Protein AF-A0A2N2QZI9-F1 (afdb_monomer_lite)

Secondary structure (DSSP, 8-state):
------------SS-PPPPS-S-PEE--TTS--SS-EE------------EEEEEEEETTTTEEEEEEEE--S--TTSPP-EEEEEEEET--SSHHHHHHHHHHHHHHHHT-

pLDDT: mean 84.01, std 18.0, range [31.38, 98.56]

Radius of gyration: 21.42 Å; chains: 1; bounding box: 43×42×64 Å

Sequence (112 aa):
MFEHFFRLTVGLDQSVSAGAQTTLRFHRANATEASDTVQAWHEVQSVLPNAVALAGWDYKTLVATGAEASSRLPAPDVPRLEIHDAARPYRFESDEAARLRTDLALAAYEGT

Structure (mmCIF, N/CA/C/O backbone):
data_AF-A0A2N2QZI9-F1
#
_entry.id   AF-A0A2N2QZI9-F1
#
loop_
_atom_site.group_PDB
_atom_site.id
_atom_site.type_symbol
_atom_site.label_atom_id
_atom_site.label_alt_id
_atom_site.label_comp_id
_atom_site.label_asym_id
_atom_site.label_entity_id
_atom_site.label_seq_id
_atom_site.pdbx_PDB_ins_code
_atom_site.Cartn_x
_atom_site.Cartn_y
_atom_site.Cartn_z
_atom_site.occupancy
_atom_site.B_iso_or_equiv
_atom_site.auth_seq_id
_atom_site.auth_comp_id
_atom_site.auth_asym_id
_atom_site.auth_atom_id
_atom_site.pdbx_PDB_model_num
ATOM 1 N N . MET A 1 1 ? -3.369 -1.141 39.227 1.00 35.12 1 MET A N 1
ATOM 2 C CA . MET A 1 1 ? -3.929 0.144 38.766 1.00 35.12 1 MET A CA 1
ATOM 3 C C . MET A 1 1 ? -2.940 0.677 37.746 1.00 35.12 1 MET A C 1
ATOM 5 O O . MET A 1 1 ? -1.898 1.170 38.144 1.00 35.12 1 MET A O 1
ATOM 9 N N . PHE A 1 2 ? -3.170 0.398 36.464 1.00 31.38 2 PHE A N 1
ATOM 10 C CA . PHE A 1 2 ? -2.246 0.735 35.380 1.00 31.38 2 PHE A CA 1
ATOM 11 C C . PHE A 1 2 ? -2.999 1.648 34.413 1.00 31.38 2 PHE A C 1
ATOM 13 O O . PHE A 1 2 ? -3.891 1.185 33.708 1.00 31.38 2 PHE A O 1
ATOM 20 N N . GLU A 1 3 ? -2.700 2.946 34.441 1.00 38.00 3 GLU A N 1
ATOM 21 C CA . GLU A 1 3 ? -3.175 3.885 33.425 1.00 38.00 3 GLU A CA 1
ATOM 22 C C . GLU A 1 3 ? -2.196 3.858 32.252 1.00 38.00 3 GLU A C 1
ATOM 24 O O . GLU A 1 3 ? -1.098 4.411 32.318 1.00 38.00 3 GLU A O 1
ATOM 29 N N . HIS A 1 4 ? -2.581 3.180 31.173 1.00 40.16 4 HIS A N 1
ATOM 30 C CA . HIS A 1 4 ? -1.907 3.315 29.888 1.00 40.16 4 HIS A CA 1
ATOM 31 C C . HIS A 1 4 ? -2.521 4.503 29.142 1.00 40.16 4 HIS A C 1
ATOM 33 O O . HIS A 1 4 ? -3.586 4.396 28.540 1.00 40.16 4 HIS A O 1
ATOM 39 N N . PHE A 1 5 ? -1.846 5.651 29.197 1.00 41.97 5 PHE A N 1
ATOM 40 C CA . PHE A 1 5 ? -2.163 6.810 28.367 1.00 41.97 5 PHE A CA 1
ATOM 41 C C . PHE A 1 5 ? -1.693 6.547 26.933 1.00 41.97 5 PHE A C 1
ATOM 43 O O . PHE A 1 5 ? -0.496 6.576 26.651 1.00 41.97 5 PHE A O 1
ATOM 50 N N . PHE A 1 6 ? -2.627 6.297 26.016 1.00 44.03 6 PHE A N 1
ATOM 51 C CA . PHE A 1 6 ? -2.327 6.250 24.587 1.00 44.03 6 PHE A CA 1
ATOM 52 C C . PHE A 1 6 ? -2.465 7.663 24.009 1.00 44.03 6 PHE A C 1
ATOM 54 O O . PHE A 1 6 ? -3.549 8.243 24.002 1.00 44.03 6 PHE A O 1
ATOM 61 N N . ARG A 1 7 ? -1.352 8.257 23.566 1.00 40.41 7 ARG A N 1
ATOM 62 C CA . ARG A 1 7 ? -1.334 9.583 22.937 1.00 40.41 7 ARG A CA 1
ATOM 63 C C . ARG A 1 7 ? -1.471 9.416 21.426 1.00 40.41 7 ARG A C 1
ATOM 65 O O . ARG A 1 7 ? -0.488 9.127 20.753 1.00 40.41 7 ARG A O 1
ATOM 72 N N . LEU A 1 8 ? -2.670 9.626 20.890 1.00 44.72 8 LEU A N 1
ATOM 73 C CA . LEU A 1 8 ? -2.879 9.700 19.444 1.00 44.72 8 LEU A CA 1
ATOM 74 C C . LEU A 1 8 ? -2.428 11.080 18.942 1.00 44.72 8 LEU A C 1
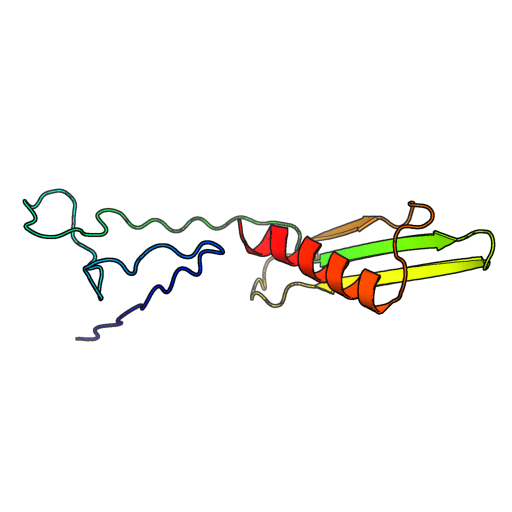ATOM 76 O O . LEU A 1 8 ? -2.978 12.099 19.350 1.00 44.72 8 LEU A O 1
ATOM 80 N N . THR A 1 9 ? -1.416 11.125 18.076 1.00 45.53 9 THR A N 1
ATOM 81 C CA . THR A 1 9 ? -1.039 12.341 17.338 1.00 45.53 9 THR A CA 1
ATOM 82 C C . THR A 1 9 ? -1.407 12.116 15.880 1.00 45.53 9 THR A C 1
ATOM 84 O O . THR A 1 9 ? -0.739 11.355 15.188 1.00 45.53 9 THR A O 1
ATOM 87 N N . VAL A 1 10 ? -2.502 12.728 15.429 1.00 51.25 10 VAL A N 1
ATOM 88 C CA . VAL A 1 10 ? -2.925 12.683 14.025 1.00 51.25 10 VAL A CA 1
ATOM 89 C C . VAL A 1 10 ? -2.141 13.753 13.266 1.00 51.25 10 VAL A C 1
ATOM 91 O O . VAL A 1 10 ? -2.319 14.943 13.520 1.00 51.25 10 VAL A O 1
ATOM 94 N N . GLY A 1 11 ? -1.249 13.341 12.366 1.00 42.53 11 GLY A N 1
ATOM 95 C CA . GLY A 1 11 ? -0.612 14.249 11.412 1.00 42.53 11 GLY A CA 1
ATOM 96 C C . GLY A 1 11 ? -1.551 14.497 10.234 1.00 42.53 11 GLY A C 1
ATOM 97 O O . GLY A 1 11 ? -1.880 13.560 9.515 1.00 42.53 11 GLY A O 1
ATOM 98 N N . LEU A 1 12 ? -1.998 15.738 10.046 1.00 50.84 12 LEU A N 1
ATOM 99 C CA . LEU A 1 12 ? -2.708 16.172 8.840 1.00 50.84 12 LEU A CA 1
ATOM 100 C C . LEU A 1 12 ? -1.735 16.971 7.961 1.00 50.84 12 LEU A C 1
ATOM 102 O O . LEU A 1 12 ? -1.012 17.820 8.475 1.00 50.84 12 LEU A O 1
ATOM 106 N N . ASP A 1 13 ? -1.763 16.754 6.644 1.00 53.81 13 ASP A N 1
ATOM 107 C CA . ASP A 1 13 ? -1.003 17.515 5.624 1.00 53.81 13 ASP A CA 1
ATOM 108 C C . ASP A 1 13 ? -1.534 18.956 5.423 1.00 53.81 13 ASP A C 1
ATOM 110 O O . ASP A 1 13 ? -1.152 19.685 4.514 1.00 53.81 13 ASP A O 1
ATOM 114 N N . GLN A 1 14 ? -2.464 19.399 6.272 1.00 54.31 14 GLN A N 1
ATOM 115 C CA . GLN A 1 14 ? -3.048 20.735 6.211 1.00 54.31 14 GLN A CA 1
ATOM 116 C C . GLN A 1 14 ? -2.771 21.482 7.509 1.00 54.31 14 GLN A C 1
ATOM 118 O O . GLN A 1 14 ? -2.948 20.934 8.599 1.00 54.31 14 GLN A O 1
ATOM 123 N N . SER A 1 15 ? -2.367 22.752 7.401 1.00 52.25 15 SER A N 1
ATOM 124 C CA . SER A 1 15 ? -2.178 23.632 8.555 1.00 52.25 15 SER A CA 1
ATOM 125 C C . SER A 1 15 ? -3.538 24.028 9.135 1.00 52.25 15 SER A C 1
ATOM 127 O O . SER A 1 15 ? -4.056 25.116 8.882 1.00 52.25 15 SER A O 1
ATOM 129 N N . VAL A 1 16 ? -4.149 23.120 9.887 1.00 60.44 16 VAL A N 1
ATOM 130 C CA . VAL A 1 16 ? -5.331 23.416 10.693 1.00 60.44 16 VAL A CA 1
ATOM 131 C C . VAL A 1 16 ? -4.855 24.095 11.976 1.00 60.44 16 VAL A C 1
ATOM 133 O O . VAL A 1 16 ? -3.833 23.708 12.547 1.00 60.44 16 VAL A O 1
ATOM 136 N N . SER A 1 17 ? -5.569 25.127 12.436 1.00 71.94 17 SER A N 1
ATOM 137 C CA . SER A 1 17 ? -5.300 25.716 13.751 1.00 71.94 17 SER A CA 1
ATOM 138 C C . SER A 1 17 ? -5.333 24.619 14.812 1.00 71.94 17 SER A C 1
ATOM 140 O O . SER A 1 17 ? -6.257 23.802 14.809 1.00 71.94 17 SER A O 1
ATOM 142 N N . ALA A 1 18 ? -4.355 24.612 15.719 1.00 71.25 18 ALA A N 1
ATOM 143 C CA . ALA A 1 18 ? -4.336 23.654 16.815 1.00 71.25 18 ALA A CA 1
ATOM 144 C C . ALA A 1 18 ? -5.682 23.678 17.558 1.00 71.25 18 ALA A C 1
ATOM 146 O O . ALA A 1 18 ? -6.198 24.750 17.885 1.00 71.25 18 ALA A O 1
ATOM 147 N N . GLY A 1 19 ? -6.257 22.496 17.787 1.00 71.44 19 GLY A N 1
ATOM 148 C CA . GLY A 1 19 ? -7.497 22.369 18.545 1.00 71.44 19 GLY A CA 1
ATOM 149 C C . GLY A 1 19 ? -7.343 22.969 19.943 1.00 71.44 19 GLY A C 1
ATOM 150 O O . GLY A 1 19 ? -6.270 22.901 20.542 1.00 71.44 19 GLY A O 1
ATOM 151 N N . ALA A 1 20 ? -8.421 23.544 20.483 1.00 79.25 20 ALA A N 1
ATOM 152 C CA . ALA A 1 20 ? -8.411 24.183 21.803 1.00 79.25 20 ALA A CA 1
ATOM 153 C C . ALA A 1 20 ? -8.140 23.201 22.965 1.00 79.25 20 ALA A C 1
ATOM 155 O O . ALA A 1 20 ? -7.878 23.625 24.089 1.00 79.25 20 ALA A O 1
ATOM 156 N N . GLN A 1 21 ? -8.204 21.892 22.705 1.00 81.75 21 GLN A N 1
ATOM 157 C CA . GLN A 1 21 ? -7.971 20.833 23.679 1.00 81.75 21 GLN A CA 1
ATOM 158 C C . GLN A 1 21 ? -6.679 20.073 23.363 1.00 81.75 21 GLN A C 1
ATOM 160 O O . GLN A 1 21 ? -6.594 19.338 22.383 1.00 81.75 21 GLN A O 1
ATOM 165 N N . THR A 1 22 ? -5.684 20.193 24.241 1.00 84.31 22 THR A N 1
ATOM 166 C CA . THR A 1 22 ? -4.399 19.473 24.133 1.00 84.31 22 THR A CA 1
ATOM 167 C C . THR A 1 22 ? -4.533 17.967 24.399 1.00 84.31 22 THR A C 1
ATOM 169 O O . THR A 1 22 ? -3.616 17.193 24.129 1.00 84.31 22 THR A O 1
ATOM 172 N N . THR A 1 23 ? -5.651 17.522 24.975 1.00 84.44 23 THR A N 1
ATOM 173 C CA . THR A 1 23 ? -5.899 16.119 25.324 1.00 84.44 23 THR A CA 1
ATOM 174 C C . THR A 1 23 ? -7.360 15.777 25.079 1.00 84.44 23 THR A C 1
ATOM 176 O O . THR A 1 23 ? -8.245 16.441 25.613 1.00 84.44 23 THR A O 1
ATOM 179 N N . LEU A 1 24 ? -7.595 14.716 24.306 1.00 84.94 24 LEU A N 1
ATOM 180 C CA . LEU A 1 24 ? -8.916 14.136 24.083 1.00 84.94 24 LEU A CA 1
ATOM 181 C C . LEU A 1 24 ? -9.075 12.903 24.971 1.00 84.94 24 LEU A C 1
ATOM 183 O O . LEU A 1 24 ? -8.249 11.991 24.934 1.00 84.94 24 LEU A O 1
ATOM 187 N N . ARG A 1 25 ? -10.131 12.884 25.786 1.00 85.69 25 ARG A N 1
ATOM 188 C CA . ARG A 1 25 ? -10.453 11.759 26.676 1.00 85.69 25 ARG A CA 1
ATOM 189 C C . ARG A 1 25 ? -11.404 10.785 25.990 1.00 85.69 25 ARG A C 1
ATOM 191 O O . ARG A 1 25 ? -12.284 11.210 25.246 1.00 85.69 25 ARG A O 1
ATOM 198 N N . PHE A 1 26 ? -11.266 9.497 26.291 1.00 84.50 26 PHE A N 1
ATOM 199 C CA . PHE A 1 26 ? -12.291 8.506 25.973 1.00 84.50 26 PHE A CA 1
ATOM 200 C C . PHE A 1 26 ? -13.364 8.501 27.067 1.00 84.50 26 PHE A C 1
ATOM 202 O O . PHE A 1 26 ? -13.033 8.472 28.255 1.00 84.50 26 PHE A O 1
ATOM 209 N N . HIS A 1 27 ? -14.639 8.536 26.687 1.00 81.56 27 HIS A N 1
ATOM 210 C CA . HIS A 1 27 ? -15.755 8.493 27.626 1.00 81.56 27 HIS A CA 1
ATOM 211 C C . HIS A 1 27 ? -16.978 7.820 26.988 1.00 81.56 27 HIS A C 1
ATOM 213 O O . HIS A 1 27 ? -17.256 8.008 25.816 1.00 81.56 27 HIS A O 1
ATOM 219 N N . ARG A 1 28 ? -17.729 6.996 27.729 1.00 70.19 28 ARG A N 1
ATOM 220 C CA . ARG A 1 28 ? -18.870 6.259 27.155 1.00 70.19 28 ARG A CA 1
ATOM 221 C C . ARG A 1 28 ? -20.025 7.212 26.808 1.00 70.19 28 ARG A C 1
ATOM 223 O O . ARG A 1 28 ? -20.373 8.071 27.613 1.00 70.19 28 ARG A O 1
ATOM 230 N N . ALA A 1 29 ? -20.670 6.969 25.664 1.00 67.06 29 ALA A N 1
ATOM 231 C CA . ALA A 1 29 ? -21.701 7.801 25.023 1.00 67.06 29 ALA A CA 1
ATOM 232 C C . ALA A 1 29 ? -22.980 8.133 25.833 1.00 67.06 29 ALA A C 1
ATOM 234 O O . ALA A 1 29 ? -23.874 8.791 25.311 1.00 67.06 29 ALA A O 1
ATOM 235 N N . ASN A 1 30 ? -23.128 7.666 27.078 1.00 62.03 30 ASN A N 1
ATOM 236 C CA . ASN A 1 30 ? -24.336 7.889 27.883 1.00 62.03 30 ASN A CA 1
ATOM 237 C C . ASN A 1 30 ? -24.190 8.977 28.960 1.00 62.03 30 ASN A C 1
ATOM 239 O O . ASN A 1 30 ? -25.076 9.100 29.805 1.00 62.03 30 ASN A O 1
ATOM 243 N N . ALA A 1 31 ? -23.104 9.752 28.948 1.00 63.91 31 ALA A N 1
ATOM 244 C CA . ALA A 1 31 ? -22.927 10.889 29.844 1.00 63.91 31 ALA A CA 1
ATOM 245 C C . ALA A 1 31 ? -23.019 12.215 29.089 1.00 63.91 31 ALA A C 1
ATOM 247 O O . ALA A 1 31 ? -22.525 12.347 27.974 1.00 63.91 31 ALA A O 1
ATOM 248 N N . THR A 1 32 ? -23.624 13.217 29.724 1.00 73.31 32 THR A N 1
ATOM 249 C CA . THR A 1 32 ? -23.551 14.605 29.261 1.00 73.31 32 THR A CA 1
ATOM 250 C C . THR A 1 32 ? -22.121 15.116 29.441 1.00 73.31 32 THR A C 1
ATOM 252 O O . THR A 1 32 ? -21.545 14.967 30.520 1.00 73.31 32 THR A O 1
ATOM 255 N N . GLU A 1 33 ? -21.546 15.736 28.411 1.00 72.31 33 GLU A N 1
ATOM 256 C CA . GLU A 1 33 ? -20.140 16.149 28.404 1.00 72.31 33 GLU A CA 1
ATOM 257 C C . GLU A 1 33 ? -19.996 17.656 28.183 1.00 72.31 33 GLU A C 1
ATOM 259 O O . GLU A 1 33 ? -20.630 18.237 27.309 1.00 72.31 33 GLU A O 1
ATOM 264 N N . ALA A 1 34 ? -19.149 18.295 28.996 1.00 81.62 34 ALA A N 1
ATOM 265 C CA . ALA A 1 34 ? -18.844 19.728 28.910 1.00 81.62 34 ALA A CA 1
ATOM 266 C C . ALA A 1 34 ? -17.702 20.050 27.924 1.00 81.62 34 ALA A C 1
ATOM 268 O O . ALA A 1 34 ? -17.346 21.211 27.737 1.00 81.62 34 ALA A O 1
ATOM 269 N N . SER A 1 35 ? -17.085 19.016 27.355 1.00 81.31 35 SER A N 1
ATOM 270 C CA . SER A 1 35 ? -15.900 19.081 26.506 1.00 81.31 35 SER A CA 1
ATOM 271 C C . SER A 1 35 ? -15.908 17.915 25.526 1.00 81.31 35 SER A C 1
ATOM 273 O O . SER A 1 35 ? -16.372 16.839 25.901 1.00 81.31 35 SER A O 1
ATOM 275 N N . ASP A 1 36 ? -15.374 18.124 24.319 1.00 84.25 36 ASP A N 1
ATOM 276 C CA . ASP A 1 36 ? -15.261 17.073 23.301 1.00 84.25 36 ASP A CA 1
ATOM 277 C C . ASP A 1 36 ? -14.576 15.807 23.845 1.00 84.25 36 ASP A C 1
ATOM 279 O O . ASP A 1 36 ? -13.590 15.863 24.591 1.00 84.25 36 ASP A O 1
ATOM 283 N N . THR A 1 37 ? -15.114 14.645 23.476 1.00 86.69 37 THR A N 1
ATOM 284 C CA . THR A 1 37 ? -14.573 13.336 23.852 1.00 86.69 37 THR A CA 1
ATOM 285 C C . THR A 1 37 ? -14.616 12.355 22.688 1.00 86.69 37 THR A C 1
ATOM 287 O O . THR A 1 37 ? -15.364 12.518 21.723 1.00 86.69 37 THR A O 1
ATOM 290 N N . VAL A 1 38 ? -13.822 11.292 22.805 1.00 86.88 38 VAL A N 1
ATOM 291 C CA . VAL A 1 38 ? -13.969 10.091 21.984 1.00 86.88 38 VAL A CA 1
ATOM 292 C C . VAL A 1 38 ? -15.006 9.187 22.647 1.00 86.88 38 VAL A C 1
ATOM 294 O O . VAL A 1 38 ? -14.784 8.714 23.762 1.00 86.88 38 VAL A O 1
ATOM 297 N N . GLN A 1 39 ? -16.118 8.925 21.959 1.00 86.31 39 GLN A N 1
ATOM 298 C CA . GLN A 1 39 ? -17.251 8.192 22.543 1.00 86.31 39 GLN A CA 1
ATOM 299 C C . GLN A 1 39 ? -17.318 6.703 22.192 1.00 86.31 39 GLN A C 1
ATOM 301 O O . GLN A 1 39 ? -17.977 5.918 22.880 1.00 86.31 39 GLN A O 1
ATOM 306 N N . ALA A 1 40 ? -16.625 6.308 21.128 1.00 85.69 40 ALA A N 1
ATOM 307 C CA . ALA A 1 40 ? -16.527 4.934 20.669 1.00 85.69 40 ALA A CA 1
ATOM 308 C C . ALA A 1 40 ? -15.104 4.666 20.184 1.00 85.69 40 ALA A C 1
ATOM 310 O O . ALA A 1 40 ? -14.471 5.528 19.577 1.00 85.69 40 ALA A O 1
ATOM 311 N N . TRP A 1 41 ? -14.615 3.465 20.467 1.00 86.94 41 TRP A N 1
ATOM 312 C CA . TRP A 1 41 ? -13.323 2.987 20.004 1.00 86.94 41 TRP A CA 1
ATOM 313 C C . TRP A 1 41 ? -13.521 1.587 19.443 1.00 86.94 41 TRP A C 1
ATOM 315 O O . TRP A 1 41 ? -14.033 0.707 20.136 1.00 86.94 41 TRP A O 1
ATOM 325 N N . HIS A 1 42 ? -13.137 1.398 18.189 1.00 88.81 42 HIS A N 1
ATOM 326 C CA . HIS A 1 42 ? -13.198 0.116 17.508 1.00 88.81 42 HIS A CA 1
ATOM 327 C C . HIS A 1 42 ? -11.881 -0.099 16.783 1.00 88.81 42 HIS A C 1
ATOM 329 O O . HIS A 1 42 ? -11.359 0.818 16.156 1.00 88.81 42 HIS A O 1
ATOM 335 N N . GLU A 1 43 ? -11.366 -1.317 16.876 1.00 90.44 43 GLU A N 1
ATOM 336 C CA . GLU A 1 43 ? -10.215 -1.759 16.105 1.00 90.44 43 GLU A CA 1
ATOM 337 C C . GLU A 1 43 ? -10.708 -2.717 15.023 1.00 90.44 43 GLU A C 1
ATOM 339 O O . GLU A 1 43 ? -11.489 -3.631 15.299 1.00 90.44 43 GLU A O 1
ATOM 344 N N . VAL A 1 44 ? -10.272 -2.484 13.789 1.00 89.94 44 VAL A N 1
ATOM 345 C CA . VAL A 1 44 ? -10.526 -3.360 12.648 1.00 89.94 44 VAL A CA 1
ATOM 346 C C . VAL A 1 44 ? -9.170 -3.768 12.099 1.00 89.94 44 VAL A C 1
ATOM 348 O O . VAL A 1 44 ? -8.335 -2.915 11.824 1.00 89.94 44 VAL A O 1
ATOM 351 N N . GLN A 1 45 ? -8.960 -5.071 11.949 1.00 87.56 45 GLN A N 1
ATOM 352 C CA . GLN A 1 45 ? -7.771 -5.626 11.312 1.00 87.56 45 GLN A CA 1
ATOM 353 C C . GLN A 1 45 ? -8.199 -6.364 10.046 1.00 87.56 45 GLN A C 1
ATOM 355 O O . GLN A 1 45 ? -9.207 -7.076 10.043 1.00 87.56 45 GLN A O 1
ATOM 360 N N . SER A 1 46 ? -7.443 -6.191 8.965 1.00 90.81 46 SER A N 1
ATOM 361 C CA . SER A 1 46 ? -7.682 -6.868 7.692 1.00 90.81 46 SER A CA 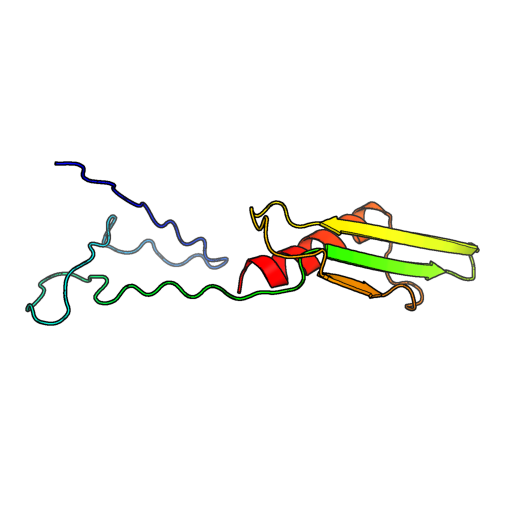1
ATOM 362 C C . SER A 1 46 ? -6.378 -7.437 7.140 1.00 90.81 46 SER A C 1
ATOM 364 O O . SER A 1 46 ? -5.296 -6.929 7.423 1.00 90.81 46 SER A O 1
ATOM 366 N N . VAL A 1 47 ? -6.478 -8.529 6.380 1.00 93.31 47 VAL A N 1
ATOM 367 C CA . VAL A 1 47 ? -5.328 -9.111 5.682 1.00 93.31 47 VAL A CA 1
ATOM 368 C C . VAL A 1 47 ? -5.224 -8.458 4.308 1.00 93.31 47 VAL A C 1
ATOM 370 O O . VAL A 1 47 ? -6.125 -8.604 3.481 1.00 93.31 47 VAL A O 1
ATOM 373 N N . LEU A 1 48 ? -4.119 -7.755 4.074 1.00 95.06 48 LEU A N 1
ATOM 374 C CA . LEU A 1 48 ? -3.813 -7.017 2.847 1.00 95.06 48 LEU A CA 1
ATOM 375 C C . LEU A 1 48 ? -2.451 -7.451 2.281 1.00 95.06 48 LEU A C 1
ATOM 377 O O . LEU A 1 48 ? -1.717 -8.181 2.956 1.00 95.06 48 LEU A O 1
ATOM 381 N N . PRO A 1 49 ? -2.095 -7.043 1.047 1.00 96.81 49 PRO A N 1
ATOM 382 C CA . PRO A 1 49 ? -0.759 -7.279 0.518 1.00 96.81 49 PRO A CA 1
ATOM 383 C C . PRO A 1 49 ? 0.335 -6.766 1.459 1.00 96.81 49 PRO A C 1
ATOM 385 O O . PRO A 1 49 ? 0.283 -5.632 1.927 1.00 96.81 49 PRO A O 1
ATOM 388 N N . ASN A 1 50 ? 1.340 -7.604 1.712 1.00 96.56 50 ASN A N 1
ATOM 389 C CA . ASN A 1 50 ? 2.463 -7.311 2.609 1.00 96.56 50 ASN A CA 1
ATOM 390 C C . ASN A 1 50 ? 3.812 -7.264 1.871 1.00 96.56 50 ASN A C 1
ATOM 392 O O . ASN A 1 50 ? 4.860 -7.152 2.505 1.00 96.56 50 ASN A O 1
ATOM 396 N N . ALA A 1 51 ? 3.796 -7.337 0.539 1.00 98.25 51 ALA A N 1
ATOM 397 C CA . ALA A 1 51 ? 4.954 -7.120 -0.314 1.00 98.25 51 ALA A CA 1
ATOM 398 C C . ALA A 1 51 ? 4.538 -6.477 -1.644 1.00 98.25 51 ALA A C 1
ATOM 400 O O . ALA A 1 51 ? 3.459 -6.749 -2.176 1.00 98.25 51 ALA A O 1
ATOM 401 N N . VAL A 1 52 ? 5.407 -5.633 -2.195 1.00 98.50 52 VAL A N 1
ATOM 402 C CA . VAL A 1 52 ? 5.211 -4.985 -3.495 1.00 98.50 52 VAL A CA 1
ATOM 403 C C . VAL A 1 52 ? 6.526 -5.021 -4.272 1.00 98.50 52 VAL A C 1
ATOM 405 O O . VAL A 1 52 ? 7.555 -4.597 -3.757 1.00 98.50 52 VAL A O 1
ATOM 408 N N . ALA A 1 53 ? 6.486 -5.484 -5.520 1.00 98.38 53 ALA A N 1
ATOM 409 C CA . ALA A 1 53 ? 7.600 -5.466 -6.461 1.00 98.38 53 ALA A CA 1
ATOM 410 C C . ALA A 1 53 ? 7.176 -4.736 -7.743 1.00 98.38 53 ALA A C 1
ATOM 412 O O . ALA A 1 53 ? 6.296 -5.193 -8.479 1.00 98.38 53 ALA A O 1
ATOM 413 N N . LEU A 1 54 ? 7.784 -3.578 -8.009 1.00 98.38 54 LEU A N 1
ATOM 414 C CA . LEU A 1 54 ? 7.475 -2.760 -9.181 1.00 98.38 54 LEU A CA 1
ATOM 415 C C . LEU A 1 54 ? 8.709 -2.590 -10.054 1.00 98.38 54 LEU A C 1
ATOM 417 O O . LEU A 1 54 ? 9.785 -2.252 -9.565 1.00 98.38 54 LEU A O 1
ATOM 421 N N . ALA A 1 55 ? 8.531 -2.718 -11.364 1.00 97.81 55 ALA A N 1
ATOM 422 C CA . ALA A 1 55 ? 9.575 -2.414 -12.333 1.00 97.81 55 ALA A CA 1
ATOM 423 C C . ALA A 1 55 ? 9.008 -1.789 -13.611 1.00 97.81 55 ALA A C 1
ATOM 425 O O . ALA A 1 55 ? 7.805 -1.842 -13.893 1.00 97.81 55 ALA A O 1
ATOM 426 N N . GLY A 1 56 ? 9.895 -1.185 -14.391 1.00 96.88 56 GLY A N 1
ATOM 427 C CA . GLY A 1 56 ? 9.622 -0.786 -15.759 1.00 96.88 56 GLY A CA 1
ATOM 428 C C . GLY A 1 56 ? 10.853 -0.888 -16.642 1.00 96.88 56 GLY A C 1
ATOM 429 O O . GLY A 1 56 ? 11.978 -0.944 -16.152 1.00 96.88 56 GLY A O 1
ATOM 430 N N . TRP A 1 57 ? 10.625 -0.927 -17.951 1.00 96.06 57 TRP A N 1
ATOM 431 C CA . TRP A 1 57 ? 11.668 -1.149 -18.952 1.00 96.06 57 TRP A CA 1
ATOM 432 C C . TRP A 1 57 ? 11.841 0.055 -19.881 1.00 96.06 57 TRP A C 1
ATOM 434 O O . TRP A 1 57 ? 10.877 0.748 -20.213 1.00 96.06 57 TRP A O 1
ATOM 444 N N . ASP A 1 58 ? 13.072 0.278 -20.334 1.00 94.06 58 ASP A N 1
ATOM 445 C CA . ASP A 1 58 ? 13.409 1.221 -21.399 1.00 94.06 58 ASP A CA 1
ATOM 446 C C . ASP A 1 58 ? 14.128 0.485 -22.534 1.00 94.06 58 ASP A C 1
ATOM 448 O O . ASP A 1 58 ? 15.243 -0.012 -22.382 1.00 94.06 58 ASP A O 1
ATOM 452 N N . TYR A 1 59 ? 13.495 0.439 -23.709 1.00 92.50 59 TYR A N 1
ATOM 453 C CA . TYR A 1 59 ? 14.062 -0.237 -24.876 1.00 92.50 59 TYR A CA 1
ATOM 454 C C . TYR A 1 59 ? 15.274 0.491 -25.474 1.00 92.50 59 TYR A C 1
ATOM 456 O O . TYR A 1 59 ? 16.047 -0.124 -26.204 1.00 92.50 59 TYR A O 1
ATOM 464 N N . LYS A 1 60 ? 15.439 1.795 -25.218 1.00 93.75 60 LYS A N 1
ATOM 465 C CA . LYS A 1 60 ? 16.550 2.589 -25.763 1.00 93.75 60 LYS A CA 1
ATOM 466 C C . LYS A 1 60 ? 17.846 2.306 -25.023 1.00 93.75 60 LYS A C 1
ATOM 468 O O . LYS A 1 60 ? 18.904 2.257 -25.641 1.00 93.75 60 LYS A O 1
ATOM 473 N N . THR A 1 61 ? 17.753 2.134 -23.710 1.00 93.56 61 THR A N 1
ATOM 474 C CA . THR A 1 61 ? 18.893 1.817 -22.845 1.00 93.56 61 THR A CA 1
ATOM 475 C C . THR A 1 61 ? 19.031 0.318 -22.586 1.00 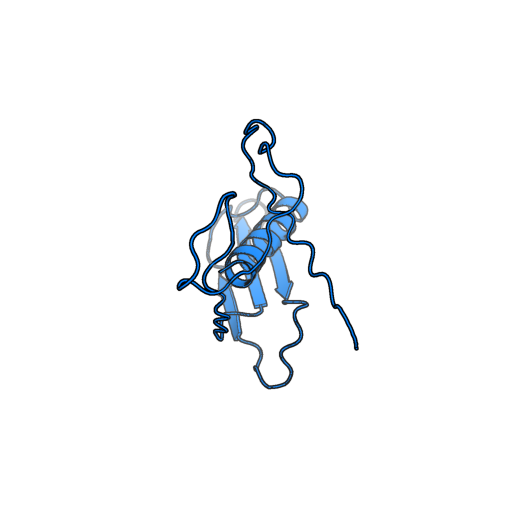93.56 61 THR A C 1
ATOM 477 O O . THR A 1 61 ? 20.086 -0.113 -22.134 1.00 93.56 61 THR A O 1
ATOM 480 N N . LEU A 1 62 ? 18.006 -0.480 -22.920 1.00 94.00 62 LEU A N 1
ATOM 481 C CA . LEU A 1 62 ? 17.906 -1.916 -22.628 1.00 94.00 62 LEU A CA 1
ATOM 482 C C . LEU A 1 62 ? 18.019 -2.221 -21.127 1.00 94.00 62 LEU A C 1
ATOM 484 O O . LEU A 1 62 ? 18.530 -3.267 -20.728 1.00 94.00 62 LEU A O 1
ATOM 488 N N . VAL A 1 63 ? 17.530 -1.300 -20.295 1.00 92.94 63 VAL A N 1
ATOM 489 C CA . VAL A 1 63 ? 17.551 -1.402 -18.834 1.00 92.94 63 VAL A CA 1
ATOM 490 C C . VAL A 1 63 ? 16.135 -1.601 -18.303 1.00 92.94 63 VAL A C 1
ATOM 492 O O . VAL A 1 63 ? 15.173 -1.018 -18.808 1.00 92.94 63 VAL A O 1
ATOM 495 N N . ALA A 1 64 ? 16.019 -2.421 -17.259 1.00 94.50 64 ALA A N 1
ATOM 496 C CA . ALA A 1 64 ? 14.839 -2.491 -16.412 1.00 94.50 64 ALA A CA 1
ATOM 497 C C . ALA A 1 64 ? 15.174 -1.906 -15.036 1.00 94.50 64 ALA A C 1
ATOM 499 O O . ALA A 1 64 ? 16.078 -2.389 -14.356 1.00 94.50 64 ALA A O 1
ATOM 500 N N . THR A 1 65 ? 14.437 -0.874 -14.639 1.00 97.12 65 THR A N 1
ATOM 501 C CA . THR A 1 65 ? 14.575 -0.210 -13.341 1.00 97.12 65 THR A CA 1
ATOM 502 C C . THR A 1 65 ? 13.400 -0.613 -12.468 1.00 97.12 65 THR A C 1
ATOM 504 O O . THR A 1 65 ? 12.248 -0.561 -12.905 1.00 97.12 65 THR A O 1
ATOM 507 N N . GLY A 1 66 ? 13.671 -1.019 -11.232 1.00 97.50 66 GLY A N 1
ATOM 508 C CA . GLY A 1 66 ? 12.642 -1.487 -10.315 1.00 97.50 66 GLY A CA 1
ATOM 509 C C . GLY A 1 66 ? 13.112 -1.546 -8.872 1.00 97.50 66 GLY A C 1
ATOM 510 O O . GLY A 1 66 ? 14.286 -1.329 -8.572 1.00 97.50 66 GLY A O 1
ATOM 511 N N . ALA A 1 67 ? 12.170 -1.822 -7.982 1.00 98.44 67 ALA A N 1
ATOM 512 C CA . ALA A 1 67 ? 12.410 -2.004 -6.563 1.00 98.44 67 ALA A CA 1
ATOM 513 C C . ALA A 1 67 ? 11.393 -2.985 -5.968 1.00 98.44 67 ALA A C 1
ATOM 515 O O . ALA A 1 67 ? 10.328 -3.235 -6.540 1.00 98.44 67 ALA A O 1
ATOM 516 N N . GLU A 1 68 ? 11.733 -3.513 -4.799 1.00 98.38 68 GLU A N 1
ATOM 517 C CA . GLU A 1 68 ? 10.856 -4.328 -3.967 1.00 98.38 68 GLU A CA 1
ATOM 518 C C . GLU A 1 68 ? 10.763 -3.724 -2.563 1.00 98.38 68 GLU A C 1
ATOM 520 O O . GLU A 1 68 ? 11.733 -3.160 -2.053 1.00 98.38 68 GLU A O 1
ATOM 525 N N . ALA A 1 69 ? 9.594 -3.854 -1.946 1.00 98.38 69 ALA A N 1
ATOM 526 C CA . ALA A 1 69 ? 9.336 -3.489 -0.564 1.00 98.38 69 ALA A CA 1
ATOM 527 C C . ALA A 1 69 ? 8.536 -4.606 0.117 1.00 98.38 69 ALA A C 1
ATOM 529 O O . ALA A 1 69 ? 7.717 -5.284 -0.506 1.00 98.38 69 ALA A O 1
ATOM 530 N N . SER A 1 70 ? 8.774 -4.817 1.409 1.00 97.62 70 SER A N 1
ATOM 531 C CA . SER A 1 70 ? 8.040 -5.778 2.237 1.00 97.62 70 SER A CA 1
ATOM 532 C C . SER A 1 70 ? 7.669 -5.135 3.563 1.00 97.62 70 SER A C 1
ATOM 534 O O . SER A 1 70 ? 8.458 -4.368 4.123 1.00 97.62 70 SER A O 1
ATOM 536 N N . SER A 1 71 ? 6.467 -5.443 4.045 1.00 96.00 71 SER A N 1
ATOM 537 C CA . SER A 1 71 ? 5.933 -4.878 5.278 1.00 96.00 71 SER A CA 1
ATOM 538 C C . SER A 1 71 ? 6.818 -5.229 6.466 1.00 96.00 71 SER A C 1
ATOM 540 O O . SER A 1 71 ? 7.343 -6.340 6.575 1.00 96.00 71 SER A O 1
ATOM 542 N N . ARG A 1 72 ? 6.974 -4.263 7.374 1.00 93.62 72 ARG A N 1
ATOM 543 C CA . ARG A 1 72 ? 7.655 -4.458 8.664 1.00 93.62 72 ARG A CA 1
ATOM 544 C C . ARG A 1 72 ? 6.674 -4.699 9.812 1.00 93.62 72 ARG A C 1
ATOM 546 O O . ARG A 1 72 ? 7.111 -4.846 10.953 1.00 93.62 72 ARG A O 1
ATOM 553 N N . LEU A 1 73 ? 5.369 -4.714 9.529 1.00 90.50 73 LEU A N 1
ATOM 554 C CA . LEU A 1 73 ? 4.343 -4.969 10.530 1.00 90.50 73 LEU A CA 1
ATOM 555 C C . LEU A 1 73 ? 4.368 -6.451 10.945 1.00 90.50 73 LEU A C 1
ATOM 557 O O . LEU A 1 73 ? 4.510 -7.331 10.093 1.00 90.50 73 LEU A O 1
ATOM 561 N N . PRO A 1 74 ? 4.247 -6.758 12.247 1.00 88.31 74 PRO A N 1
ATOM 562 C CA . PRO A 1 74 ? 4.239 -8.135 12.715 1.00 88.31 74 PRO A CA 1
ATOM 563 C C . PRO A 1 74 ? 2.951 -8.841 12.275 1.00 88.31 74 PRO A C 1
ATOM 565 O O . PRO A 1 74 ? 1.861 -8.482 12.711 1.00 88.31 74 PRO A O 1
ATOM 568 N N . ALA A 1 75 ? 3.085 -9.873 11.442 1.00 87.38 75 ALA A N 1
ATOM 569 C CA . ALA A 1 75 ? 1.968 -10.693 10.972 1.00 87.38 75 ALA A CA 1
ATOM 570 C C . ALA A 1 75 ? 2.412 -12.162 10.785 1.00 87.38 75 ALA A C 1
ATOM 572 O O . ALA A 1 75 ? 2.507 -12.639 9.656 1.00 87.38 75 ALA A O 1
ATOM 573 N N . PRO A 1 76 ? 2.747 -12.882 11.876 1.00 83.81 76 PRO A N 1
ATOM 574 C CA . PRO A 1 76 ? 3.412 -14.190 11.806 1.00 83.81 76 PRO A CA 1
ATOM 575 C C . PRO A 1 76 ? 2.587 -15.277 11.103 1.00 83.81 76 PRO A C 1
ATOM 577 O O . PRO A 1 76 ? 3.165 -16.175 10.497 1.00 83.81 76 PRO A O 1
ATOM 580 N N . ASP A 1 77 ? 1.257 -15.171 11.145 1.00 92.88 77 ASP A N 1
ATOM 581 C CA . ASP A 1 77 ? 0.335 -16.137 10.535 1.00 92.88 77 ASP A CA 1
ATOM 582 C C . ASP A 1 77 ? -0.143 -15.716 9.133 1.00 92.88 77 ASP A C 1
ATOM 584 O O . ASP A 1 77 ? -0.981 -16.387 8.527 1.00 92.88 77 ASP A O 1
ATOM 588 N N . VAL A 1 78 ? 0.375 -14.604 8.597 1.00 93.75 78 VAL A N 1
ATOM 589 C CA . VAL A 1 78 ? 0.034 -14.119 7.256 1.00 93.75 78 VAL A CA 1
ATOM 590 C C . VAL A 1 78 ? 1.160 -14.496 6.290 1.00 93.75 78 VAL A C 1
ATOM 592 O O . VAL A 1 78 ? 2.299 -14.063 6.478 1.00 93.75 78 VAL A O 1
ATOM 595 N N . PRO A 1 79 ? 0.886 -15.289 5.236 1.00 95.25 79 PRO A N 1
ATOM 596 C CA . PRO A 1 79 ? 1.901 -15.611 4.236 1.00 95.25 79 PRO A CA 1
ATOM 597 C C . PRO A 1 79 ? 2.328 -14.360 3.452 1.00 95.25 79 PRO A C 1
ATOM 599 O O . PRO A 1 79 ? 1.679 -13.316 3.507 1.00 95.25 79 PRO A O 1
ATOM 602 N N . ARG A 1 80 ? 3.407 -14.452 2.664 1.00 95.50 80 ARG A N 1
ATOM 603 C CA . ARG A 1 80 ? 3.759 -13.380 1.717 1.00 95.50 80 ARG A CA 1
ATOM 604 C C . ARG A 1 80 ? 2.649 -13.242 0.671 1.00 95.50 80 ARG A C 1
ATOM 606 O O . ARG A 1 80 ? 2.397 -14.169 -0.096 1.00 95.50 80 ARG A O 1
ATOM 613 N N . LEU A 1 81 ? 2.018 -12.078 0.641 1.00 97.19 81 LEU A N 1
ATOM 614 C CA . LEU A 1 81 ? 1.001 -11.651 -0.309 1.00 97.19 81 LEU A CA 1
ATOM 615 C C . LEU A 1 81 ? 1.591 -10.505 -1.132 1.00 97.19 81 LEU A C 1
ATOM 617 O O . LEU A 1 81 ? 1.542 -9.343 -0.729 1.00 97.19 81 LEU A O 1
ATOM 621 N N . GLU A 1 82 ? 2.205 -10.854 -2.262 1.00 97.88 82 GLU A N 1
ATOM 622 C CA . GLU A 1 82 ? 2.925 -9.904 -3.108 1.00 97.88 82 GLU A CA 1
ATOM 623 C C . GLU A 1 82 ? 2.067 -9.348 -4.248 1.00 97.88 82 GLU A C 1
ATOM 625 O O . GLU A 1 82 ? 1.413 -10.096 -4.976 1.00 97.88 82 GLU A O 1
ATOM 630 N N . ILE A 1 83 ? 2.154 -8.033 -4.456 1.00 98.19 83 ILE A N 1
ATOM 631 C CA . ILE A 1 83 ? 1.783 -7.383 -5.715 1.00 98.19 83 ILE A CA 1
ATOM 632 C C . ILE A 1 83 ? 3.025 -7.249 -6.590 1.00 98.19 83 ILE A C 1
ATOM 634 O O . ILE A 1 83 ? 3.978 -6.576 -6.207 1.00 98.19 83 ILE A O 1
ATOM 638 N N . HIS A 1 84 ? 2.985 -7.822 -7.790 1.00 97.75 84 HIS A N 1
ATOM 639 C CA . HIS A 1 84 ? 4.072 -7.732 -8.761 1.00 97.75 84 HIS A CA 1
ATOM 640 C C . HIS A 1 84 ? 3.599 -7.063 -10.063 1.00 97.75 84 HIS A C 1
ATOM 642 O O . HIS A 1 84 ? 2.711 -7.581 -10.743 1.00 97.75 84 HIS A O 1
ATOM 648 N N . ASP A 1 85 ? 4.210 -5.936 -10.446 1.00 96.50 85 ASP A N 1
ATOM 649 C CA . ASP A 1 85 ? 3.958 -5.249 -11.726 1.00 96.50 85 ASP A CA 1
ATOM 650 C C . ASP A 1 85 ? 5.262 -4.720 -12.350 1.00 96.50 85 ASP A C 1
ATOM 652 O O . ASP A 1 85 ? 5.777 -3.660 -11.981 1.00 96.50 85 ASP A O 1
ATOM 656 N N . ALA A 1 86 ? 5.758 -5.454 -13.349 1.00 93.44 86 ALA A N 1
ATOM 657 C CA . ALA A 1 86 ? 6.998 -5.173 -14.076 1.00 93.44 86 ALA A CA 1
ATOM 658 C C . ALA A 1 86 ? 6.788 -4.845 -15.570 1.00 93.44 86 ALA A C 1
ATOM 660 O O . ALA A 1 86 ? 7.748 -4.744 -16.332 1.00 93.44 86 ALA A O 1
ATOM 661 N N . ALA A 1 87 ? 5.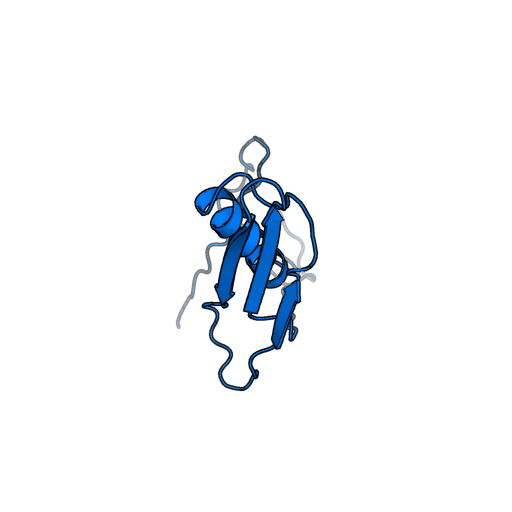539 -4.716 -16.031 1.00 88.44 87 ALA A N 1
ATOM 662 C CA . ALA A 1 87 ? 5.237 -4.694 -17.466 1.00 88.44 87 ALA A CA 1
ATOM 663 C C . ALA A 1 87 ? 5.315 -3.295 -18.106 1.00 88.44 87 ALA A C 1
ATOM 665 O O . ALA A 1 87 ? 5.184 -3.160 -19.326 1.00 88.44 87 ALA A O 1
ATOM 666 N N . ARG A 1 88 ? 5.496 -2.239 -17.307 1.00 91.69 88 ARG A N 1
ATOM 667 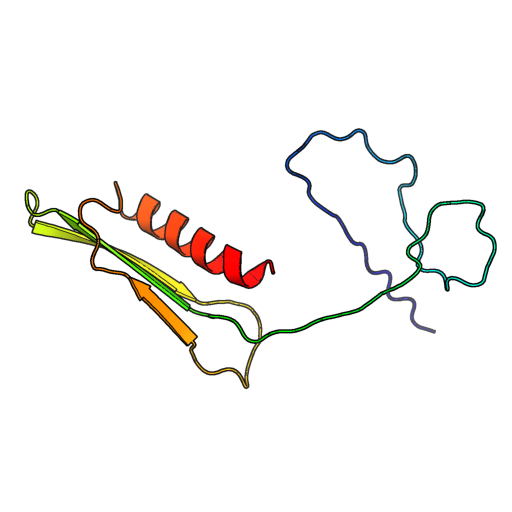C CA . ARG A 1 88 ? 5.291 -0.859 -17.762 1.00 91.69 88 ARG A CA 1
ATOM 668 C C . ARG A 1 88 ? 6.541 -0.264 -18.425 1.00 91.69 88 ARG A C 1
ATOM 670 O O . ARG A 1 88 ? 7.592 -0.229 -17.788 1.00 91.69 88 ARG A O 1
ATOM 677 N N . PRO A 1 89 ? 6.443 0.277 -19.650 1.00 94.75 89 PRO A N 1
ATOM 678 C CA . PRO A 1 89 ? 7.541 1.042 -20.228 1.00 94.75 89 PRO A CA 1
ATOM 679 C C . PRO A 1 89 ? 7.755 2.347 -19.455 1.00 94.75 89 PRO A C 1
ATOM 681 O O . PRO A 1 89 ? 6.784 2.973 -19.028 1.00 94.75 89 PRO A O 1
ATOM 684 N N . TYR A 1 90 ? 9.012 2.769 -19.305 1.00 93.62 90 TYR A N 1
ATOM 685 C CA . TYR A 1 90 ? 9.390 4.082 -18.755 1.00 93.62 90 TYR A CA 1
ATOM 686 C C . TYR A 1 90 ? 8.801 4.404 -17.371 1.00 93.62 90 TYR A C 1
ATOM 688 O O . TYR A 1 90 ? 8.522 5.561 -17.065 1.00 93.62 90 TYR A O 1
ATOM 696 N N . ARG A 1 91 ? 8.572 3.385 -16.531 1.00 94.88 91 ARG A N 1
ATOM 697 C CA . ARG A 1 91 ? 7.870 3.555 -15.248 1.00 94.88 91 ARG A CA 1
ATOM 698 C C . ARG A 1 91 ? 8.601 4.469 -14.264 1.00 94.88 91 ARG A C 1
ATOM 700 O O . ARG A 1 91 ? 7.946 5.177 -13.502 1.00 94.88 91 ARG A O 1
ATOM 707 N N . PHE A 1 92 ? 9.927 4.393 -14.238 1.00 96.44 92 PHE A N 1
ATOM 708 C CA . PHE A 1 92 ? 10.757 5.072 -13.253 1.00 96.44 92 PHE A CA 1
ATOM 709 C C . PHE A 1 92 ? 11.905 5.797 -13.933 1.00 96.44 92 PHE A C 1
ATOM 711 O O . PHE A 1 92 ? 12.511 5.282 -14.869 1.00 96.44 92 PHE A O 1
ATOM 718 N N . GLU A 1 93 ? 12.201 6.988 -13.427 1.00 94.19 93 GLU A N 1
ATOM 719 C CA . GLU A 1 93 ? 13.265 7.846 -13.937 1.00 94.19 93 GLU A CA 1
ATOM 720 C C . GLU A 1 93 ? 14.640 7.472 -13.356 1.00 94.19 93 GLU A C 1
ATOM 722 O O . GLU A 1 93 ? 15.670 7.838 -13.915 1.00 94.19 93 GLU A O 1
ATOM 727 N N . SER A 1 94 ? 14.661 6.754 -12.227 1.00 95.31 94 SER A N 1
ATOM 728 C CA . SER A 1 94 ? 15.865 6.290 -11.531 1.00 95.31 94 SER A CA 1
ATOM 729 C C . SER A 1 94 ? 15.547 5.158 -10.544 1.00 95.31 94 SER A C 1
ATOM 731 O O . SER A 1 94 ? 14.385 4.915 -10.205 1.00 95.31 94 SER A O 1
ATOM 733 N N . ASP A 1 95 ? 16.583 4.496 -10.026 1.00 96.88 95 ASP A N 1
ATOM 734 C CA . ASP A 1 95 ? 16.437 3.484 -8.970 1.00 96.88 95 ASP A CA 1
ATOM 735 C C . ASP A 1 95 ? 15.857 4.077 -7.675 1.00 96.88 95 ASP A C 1
ATOM 737 O O . ASP A 1 95 ? 15.065 3.438 -6.986 1.00 96.88 95 ASP A O 1
ATOM 741 N N . GLU A 1 96 ? 16.216 5.318 -7.340 1.00 98.31 96 GLU A N 1
ATOM 742 C CA . GLU A 1 96 ? 15.670 6.027 -6.177 1.00 98.31 96 GLU A CA 1
ATOM 743 C C . GLU A 1 96 ? 14.174 6.314 -6.354 1.00 98.31 96 GLU A C 1
ATOM 745 O O . GLU A 1 96 ? 13.372 6.055 -5.457 1.00 98.31 96 GLU A O 1
ATOM 750 N N . ALA A 1 97 ? 13.783 6.762 -7.550 1.00 97.56 97 ALA A N 1
ATOM 751 C CA . ALA A 1 97 ? 12.392 6.952 -7.934 1.00 97.56 97 ALA A CA 1
ATOM 752 C C . ALA A 1 97 ? 11.579 5.648 -7.854 1.00 97.56 97 ALA A C 1
ATOM 754 O O . ALA A 1 97 ? 10.413 5.690 -7.442 1.00 97.56 97 ALA A O 1
ATOM 755 N N . ALA A 1 98 ? 12.181 4.513 -8.227 1.00 98.06 98 ALA A N 1
ATOM 756 C CA . ALA A 1 98 ? 11.575 3.190 -8.117 1.00 98.06 98 ALA A CA 1
ATOM 757 C C . ALA A 1 98 ? 11.374 2.765 -6.659 1.00 98.06 98 ALA A C 1
ATOM 759 O O . ALA A 1 98 ? 10.280 2.324 -6.303 1.00 98.06 98 ALA A O 1
ATOM 760 N N . ARG A 1 99 ? 12.391 2.950 -5.806 1.00 98.56 99 ARG A N 1
ATOM 761 C CA . ARG A 1 99 ? 12.314 2.656 -4.364 1.00 98.56 99 ARG A CA 1
ATOM 762 C C . ARG A 1 99 ? 11.226 3.480 -3.691 1.00 98.56 99 ARG A C 1
ATOM 764 O O . ARG A 1 99 ? 10.289 2.899 -3.160 1.00 98.56 99 ARG A O 1
ATOM 771 N N . LEU A 1 100 ? 11.267 4.807 -3.840 1.00 98.44 100 LEU A N 1
ATOM 772 C CA . LEU A 1 100 ? 10.277 5.709 -3.246 1.00 98.44 100 LEU A CA 1
ATOM 773 C C . LEU A 1 100 ? 8.843 5.322 -3.629 1.00 98.44 100 LEU A C 1
ATOM 775 O O . LEU A 1 100 ? 7.966 5.246 -2.777 1.00 98.44 100 LEU A O 1
ATOM 779 N N . ARG A 1 101 ? 8.583 5.068 -4.916 1.00 97.75 101 ARG A N 1
ATOM 780 C CA . ARG A 1 101 ? 7.230 4.727 -5.381 1.00 97.75 101 ARG A CA 1
ATOM 781 C C . ARG A 1 101 ? 6.782 3.338 -4.932 1.00 97.75 101 ARG A C 1
ATOM 783 O O . ARG A 1 101 ? 5.590 3.144 -4.724 1.00 97.75 101 ARG A O 1
ATOM 790 N N . THR A 1 102 ? 7.706 2.392 -4.792 1.00 98.44 102 THR A N 1
ATOM 791 C CA . THR A 1 102 ? 7.402 1.048 -4.278 1.00 98.44 102 THR A CA 1
ATOM 792 C C . THR A 1 102 ? 7.116 1.094 -2.778 1.00 98.44 102 THR A C 1
ATOM 794 O O . THR A 1 102 ? 6.129 0.508 -2.338 1.00 98.44 102 THR A O 1
ATOM 797 N N . ASP A 1 103 ? 7.884 1.879 -2.019 1.00 98.31 103 ASP A N 1
ATOM 798 C CA . ASP A 1 103 ? 7.653 2.121 -0.592 1.00 98.31 103 ASP A CA 1
ATOM 799 C C . ASP A 1 103 ? 6.306 2.819 -0.353 1.00 98.31 103 ASP A C 1
ATOM 801 O O . ASP A 1 103 ? 5.526 2.386 0.490 1.00 98.31 103 ASP A O 1
ATOM 805 N N . LEU A 1 104 ? 5.980 3.855 -1.139 1.00 97.94 104 LEU A N 1
ATOM 806 C CA . LEU A 1 104 ? 4.677 4.528 -1.070 1.00 97.94 104 LEU A CA 1
ATOM 807 C C . LEU A 1 104 ? 3.516 3.597 -1.450 1.00 97.94 104 LEU A C 1
ATOM 809 O O . LEU A 1 104 ? 2.448 3.671 -0.845 1.00 97.94 104 LEU A O 1
ATOM 813 N N . ALA A 1 105 ? 3.711 2.716 -2.436 1.00 97.38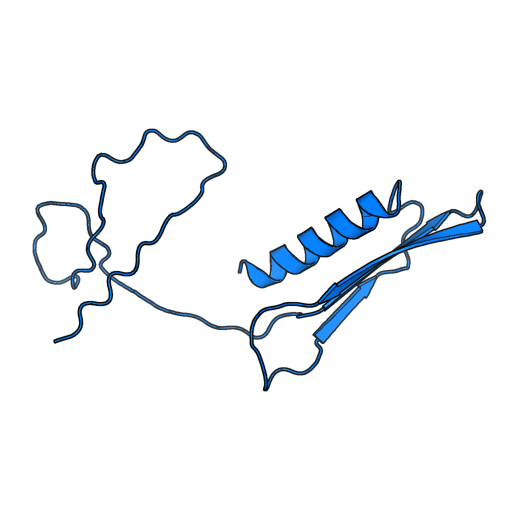 105 ALA A N 1
ATOM 814 C CA . ALA A 1 105 ? 2.701 1.732 -2.817 1.00 97.38 105 ALA A CA 1
ATOM 815 C C . ALA A 1 105 ? 2.451 0.705 -1.704 1.00 97.38 105 ALA A C 1
ATOM 817 O O . ALA A 1 105 ? 1.300 0.348 -1.468 1.00 97.38 105 ALA A O 1
ATOM 818 N N . LEU A 1 106 ? 3.497 0.256 -1.001 1.00 98.12 106 LEU A N 1
ATOM 819 C CA . LEU A 1 106 ? 3.348 -0.599 0.177 1.00 98.12 106 LEU A CA 1
ATOM 820 C C . LEU A 1 106 ? 2.661 0.152 1.329 1.00 98.12 106 LEU A C 1
ATOM 822 O O . LEU A 1 106 ? 1.710 -0.368 1.904 1.00 98.12 106 LEU A O 1
ATOM 826 N N . ALA A 1 107 ? 3.078 1.389 1.617 1.00 96.50 107 ALA A N 1
ATOM 827 C CA . ALA A 1 107 ? 2.498 2.209 2.683 1.00 96.50 107 ALA A CA 1
ATOM 828 C C . ALA A 1 107 ? 0.991 2.463 2.486 1.00 96.50 107 ALA A C 1
ATOM 830 O O . ALA A 1 107 ? 0.248 2.567 3.458 1.00 96.50 107 ALA A O 1
ATOM 831 N N . ALA A 1 108 ? 0.519 2.507 1.235 1.00 96.19 108 ALA A N 1
ATOM 832 C CA . ALA A 1 108 ? -0.905 2.611 0.930 1.00 96.19 108 ALA A CA 1
ATOM 833 C C . ALA A 1 108 ? -1.722 1.392 1.404 1.00 96.19 108 ALA A C 1
ATOM 835 O O . ALA A 1 108 ? -2.897 1.556 1.718 1.00 96.19 108 ALA A O 1
ATOM 836 N N . TYR A 1 109 ? -1.122 0.198 1.481 1.00 94.88 109 TYR A N 1
ATOM 837 C CA . TYR A 1 109 ? -1.759 -0.991 2.065 1.00 94.88 109 TYR A CA 1
ATOM 838 C C . TYR A 1 109 ? -1.623 -1.047 3.590 1.00 94.88 109 TYR A C 1
ATOM 840 O O . TYR A 1 109 ? -2.456 -1.650 4.254 1.00 94.88 109 TYR A O 1
ATOM 848 N N . GLU A 1 110 ? -0.586 -0.431 4.160 1.00 92.12 110 GLU A N 1
ATOM 849 C CA . GLU A 1 110 ? -0.378 -0.400 5.614 1.00 92.12 110 GLU A CA 1
ATOM 850 C C . GLU A 1 110 ? -1.237 0.664 6.322 1.00 92.12 110 GLU A C 1
ATOM 852 O O . GLU A 1 110 ? -1.462 0.564 7.525 1.00 92.12 110 GLU A O 1
ATOM 857 N N . GLY A 1 111 ? -1.700 1.690 5.599 1.00 83.75 111 GLY A N 1
ATOM 858 C CA . GLY A 1 111 ? -2.441 2.829 6.153 1.00 83.75 111 GLY A CA 1
ATOM 859 C C . GLY A 1 111 ? -3.972 2.742 6.101 1.00 83.75 111 GLY A C 1
ATOM 860 O O . GLY A 1 111 ? -4.621 3.752 6.380 1.00 83.75 111 GLY A O 1
ATOM 861 N N . THR A 1 112 ? -4.544 1.607 5.692 1.00 70.19 112 THR A N 1
ATOM 862 C CA . THR A 1 112 ? -6.005 1.387 5.579 1.00 70.19 112 THR A CA 1
ATOM 863 C C . THR A 1 112 ? -6.673 0.944 6.868 1.00 70.19 112 THR A C 1
ATOM 865 O O . THR A 1 112 ? -6.072 0.114 7.584 1.00 70.19 112 THR A O 1
#

Foldseek 3Di:
DDDDDDDDDDDDPDPDPPDPDPDAAEDDPPDDDPDHHNHDDDDDDDQDAFKEKEWAAEPVVRDIAADIDGHPDDDPPHDHRYDYYHYHHPPAPHNVRRHVVRVVVNVVRVVD